Protein AF-A0A4R3E3X0-F1 (afdb_monomer_lite)

Secondary structure (DSSP, 8-state):
-HHHHHHHHHHHHHHHHTT-------EESSTTSTT-EE-----PPPPPPPPP-S---SSGGG---

Radius of gyration: 31.32 Å; chains: 1; bounding box: 58×32×81 Å

Structure (mmCIF, N/CA/C/O backbone):
data_AF-A0A4R3E3X0-F1
#
_entry.id   AF-A0A4R3E3X0-F1
#
loop_
_atom_site.group_PDB
_atom_site.id
_atom_site.type_symbol
_atom_site.label_atom_id
_atom_site.label_alt_id
_atom_site.label_comp_id
_atom_site.label_asym_id
_atom_site.label_entity_id
_atom_site.label_seq_id
_atom_site.pdbx_PDB_ins_code
_atom_site.Cartn_x
_atom_site.Cartn_y
_atom_site.Cartn_z
_atom_site.occupancy
_atom_site.B_iso_or_equiv
_atom_site.auth_seq_id
_atom_site.auth_comp_id
_atom_site.auth_asym_id
_atom_site.auth_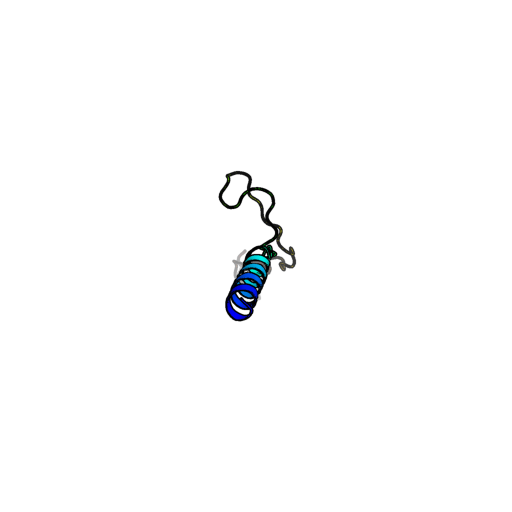atom_id
_atom_site.pdbx_PDB_model_num
ATOM 1 N N . MET A 1 1 ? 24.370 -27.084 -54.646 1.00 61.81 1 MET A N 1
ATOM 2 C CA . MET A 1 1 ? 24.482 -25.606 -54.616 1.00 61.81 1 MET A CA 1
ATOM 3 C C . MET A 1 1 ? 23.166 -24.934 -54.241 1.00 61.81 1 MET A C 1
ATOM 5 O O . MET A 1 1 ? 23.134 -24.280 -53.211 1.00 61.81 1 MET A O 1
ATOM 9 N N . LYS A 1 2 ? 22.068 -25.126 -54.991 1.00 58.69 2 LYS A N 1
ATOM 10 C CA . LYS A 1 2 ? 20.763 -24.503 -54.675 1.00 58.69 2 LYS A CA 1
ATOM 11 C C . LYS A 1 2 ? 20.194 -24.905 -53.304 1.00 58.69 2 LYS A C 1
ATOM 13 O O . LYS A 1 2 ? 19.779 -24.039 -52.549 1.00 58.69 2 LYS A O 1
ATOM 18 N N . THR A 1 3 ? 20.240 -26.189 -52.950 1.00 64.44 3 THR A N 1
ATOM 19 C CA . THR A 1 3 ? 19.747 -26.705 -51.655 1.00 64.44 3 THR A CA 1
ATOM 20 C C . THR A 1 3 ? 20.562 -26.203 -50.463 1.00 64.44 3 THR A C 1
ATOM 22 O O . THR A 1 3 ? 19.998 -25.861 -49.432 1.00 64.44 3 THR A O 1
ATOM 25 N N . THR A 1 4 ? 21.880 -26.083 -50.625 1.00 71.75 4 THR A N 1
ATOM 26 C CA . THR A 1 4 ? 22.789 -25.510 -49.622 1.00 71.75 4 THR A CA 1
ATOM 27 C C . THR A 1 4 ? 22.521 -24.019 -49.407 1.00 71.75 4 THR A C 1
ATOM 29 O O . THR A 1 4 ? 22.498 -23.557 -48.273 1.00 71.75 4 THR A O 1
ATOM 32 N N . LEU A 1 5 ? 22.256 -23.274 -50.486 1.00 71.38 5 LEU A N 1
ATOM 33 C CA . LEU A 1 5 ? 21.908 -21.853 -50.428 1.00 71.38 5 LEU A CA 1
ATOM 34 C C . LEU A 1 5 ? 20.564 -21.624 -49.712 1.00 71.38 5 LEU A C 1
ATOM 36 O O . LEU A 1 5 ? 20.464 -20.755 -48.853 1.00 71.38 5 LEU A O 1
ATOM 40 N N . LEU A 1 6 ? 19.552 -22.442 -50.024 1.00 74.44 6 LEU A N 1
ATOM 41 C CA . LEU A 1 6 ? 18.240 -22.423 -49.365 1.00 74.44 6 LEU A CA 1
ATOM 42 C C . LEU A 1 6 ? 18.336 -22.778 -47.872 1.00 74.44 6 LEU A C 1
ATOM 44 O O . LEU A 1 6 ? 17.673 -22.144 -47.055 1.00 74.44 6 LEU A O 1
ATOM 48 N N . ALA A 1 7 ? 19.195 -23.736 -47.507 1.00 74.62 7 ALA A N 1
ATOM 49 C CA . ALA A 1 7 ? 19.431 -24.105 -46.112 1.00 74.62 7 ALA A CA 1
ATOM 50 C C . ALA A 1 7 ? 20.098 -22.974 -45.309 1.00 74.62 7 ALA A C 1
ATOM 52 O O . ALA A 1 7 ? 19.692 -22.716 -44.179 1.00 74.62 7 ALA A O 1
ATOM 53 N N . ILE A 1 8 ? 21.069 -22.268 -45.901 1.00 78.25 8 ILE A N 1
ATOM 54 C CA . ILE A 1 8 ? 21.725 -21.105 -45.278 1.00 78.25 8 ILE A CA 1
ATOM 55 C C . ILE A 1 8 ? 20.741 -19.937 -45.121 1.00 78.25 8 ILE A C 1
ATOM 57 O O . ILE A 1 8 ? 20.713 -19.271 -44.091 1.00 78.25 8 ILE A O 1
ATOM 61 N N . LEU A 1 9 ? 19.894 -19.693 -46.121 1.00 77.00 9 LEU A N 1
ATOM 62 C CA . LEU A 1 9 ? 18.909 -18.616 -46.053 1.00 77.00 9 LEU A CA 1
ATOM 63 C C . LEU A 1 9 ? 17.828 -18.895 -44.992 1.00 77.00 9 LEU A C 1
ATOM 65 O O . LEU A 1 9 ? 17.425 -17.990 -44.262 1.00 77.00 9 LEU A O 1
ATOM 69 N N . GLY A 1 10 ? 17.406 -20.157 -44.859 1.00 76.81 10 GLY A N 1
ATOM 70 C CA . GLY A 1 10 ? 16.457 -20.587 -43.830 1.00 76.81 10 GLY A CA 1
ATOM 71 C C . GLY A 1 10 ? 17.009 -20.484 -42.402 1.00 76.81 10 GLY A C 1
ATOM 72 O O . GLY A 1 10 ? 16.280 -20.089 -41.487 1.00 76.81 10 GLY A O 1
ATOM 73 N N . SER A 1 11 ? 18.298 -20.777 -42.196 1.00 72.25 11 SER A N 1
ATOM 74 C CA . SER A 1 11 ? 18.937 -20.634 -40.882 1.00 72.25 11 SER A CA 1
ATOM 75 C C . SER A 1 11 ? 19.155 -19.170 -40.489 1.00 72.25 11 SER A C 1
ATOM 77 O O . SER A 1 11 ? 18.940 -18.824 -39.328 1.00 72.25 11 SER A O 1
ATOM 79 N N . ILE A 1 12 ? 19.460 -18.285 -41.445 1.00 74.75 12 ILE A N 1
ATOM 80 C CA . ILE A 1 12 ? 19.530 -16.831 -41.208 1.00 74.75 12 ILE A CA 1
ATOM 81 C C . ILE A 1 12 ? 18.154 -16.264 -40.824 1.00 74.75 12 ILE A C 1
ATOM 83 O O . ILE A 1 12 ? 18.052 -15.486 -39.876 1.00 74.75 12 ILE A O 1
ATOM 87 N N . ALA A 1 13 ? 17.085 -16.677 -41.511 1.00 71.69 13 ALA A N 1
ATOM 88 C CA . ALA A 1 13 ? 15.728 -16.227 -41.198 1.00 71.69 13 ALA A CA 1
ATOM 89 C C . ALA A 1 13 ? 15.278 -16.671 -39.796 1.00 71.69 13 ALA A C 1
ATOM 91 O O . ALA A 1 13 ? 14.696 -15.885 -39.055 1.00 71.69 13 ALA A O 1
ATOM 92 N N . SER A 1 14 ? 15.603 -17.904 -39.399 1.00 66.38 14 SER A N 1
ATOM 93 C CA . SER A 1 14 ? 15.267 -18.434 -38.069 1.00 66.38 14 SER A CA 1
ATOM 94 C C . SER A 1 14 ? 16.009 -17.704 -36.943 1.00 66.38 14 SER A C 1
ATOM 96 O O . SER A 1 14 ? 15.432 -17.455 -35.887 1.00 66.38 14 SER A O 1
ATOM 98 N N . ALA A 1 15 ? 17.262 -17.300 -37.180 1.00 67.56 15 ALA A N 1
ATOM 99 C CA . ALA A 1 15 ? 18.038 -16.507 -36.230 1.00 67.56 15 ALA A CA 1
ATOM 100 C C . ALA A 1 15 ? 17.455 -15.097 -36.018 1.00 67.56 15 ALA A C 1
ATOM 102 O O . ALA A 1 15 ? 17.569 -14.546 -34.929 1.00 67.56 15 ALA A O 1
ATOM 103 N N . ALA A 1 16 ? 16.786 -14.511 -37.016 1.00 64.62 16 ALA A N 1
ATOM 104 C CA . ALA A 1 16 ? 16.182 -13.185 -36.878 1.00 64.62 16 ALA A CA 1
ATOM 105 C C . ALA A 1 16 ? 14.986 -13.164 -35.903 1.00 64.62 16 ALA A C 1
ATOM 107 O O . ALA A 1 16 ? 14.760 -12.155 -35.236 1.00 64.62 16 ALA A O 1
ATOM 108 N N . LEU A 1 17 ? 14.244 -14.273 -35.770 1.00 63.06 17 LEU A N 1
ATOM 109 C CA . LEU A 1 17 ? 13.068 -14.342 -34.892 1.00 63.06 17 LEU A CA 1
ATOM 110 C C . LEU A 1 17 ? 13.417 -14.423 -33.394 1.00 63.06 17 LEU A C 1
ATOM 112 O O . LEU A 1 17 ? 12.577 -14.083 -32.564 1.00 63.06 17 LEU A O 1
ATOM 116 N N . THR A 1 18 ? 14.638 -14.817 -33.020 1.00 62.44 18 THR A N 1
ATOM 117 C CA . THR A 1 18 ? 15.044 -14.924 -31.603 1.00 62.44 18 THR A CA 1
ATOM 118 C C . THR A 1 18 ? 15.433 -13.588 -30.964 1.00 62.44 18 THR A C 1
ATOM 120 O O . THR A 1 18 ? 15.643 -13.534 -29.756 1.00 62.44 18 THR A O 1
ATOM 123 N N . PHE A 1 19 ? 15.520 -12.504 -31.745 1.00 59.78 19 PHE A N 1
ATOM 124 C CA . PHE A 1 19 ? 15.847 -11.159 -31.249 1.00 59.78 19 PHE A CA 1
ATOM 125 C C . PHE A 1 19 ? 14.619 -10.299 -30.938 1.00 59.78 19 PHE A C 1
ATOM 127 O O . PHE A 1 19 ? 14.769 -9.138 -30.554 1.00 59.78 19 PHE A O 1
ATOM 134 N N . ALA A 1 20 ? 13.407 -10.836 -31.100 1.00 60.34 20 ALA A N 1
ATOM 135 C CA . ALA A 1 20 ? 12.197 -10.135 -30.703 1.00 60.34 20 ALA A CA 1
ATOM 136 C C . ALA A 1 20 ? 12.211 -9.955 -29.179 1.00 60.34 20 ALA A C 1
ATOM 138 O O . ALA A 1 20 ? 11.936 -10.887 -28.423 1.00 60.34 20 ALA A O 1
ATOM 139 N N . GLN A 1 21 ? 12.573 -8.753 -28.725 1.00 60.97 21 GLN A N 1
ATOM 140 C CA . GLN A 1 21 ? 12.477 -8.379 -27.323 1.00 60.97 21 GLN A CA 1
ATOM 141 C C . GLN A 1 21 ? 11.007 -8.474 -26.926 1.00 60.97 21 GLN A C 1
ATOM 143 O O . GLN A 1 21 ? 10.189 -7.641 -27.324 1.00 60.97 21 GLN A O 1
ATOM 148 N N . VAL A 1 22 ? 10.662 -9.520 -26.174 1.00 62.69 22 VAL A N 1
ATOM 149 C CA . VAL A 1 22 ? 9.358 -9.607 -25.530 1.00 62.69 22 VAL A CA 1
ATOM 150 C C . VAL A 1 22 ? 9.223 -8.340 -24.684 1.00 62.69 22 VAL A C 1
ATOM 152 O O . VAL A 1 22 ? 10.123 -8.016 -23.907 1.00 62.69 22 VAL A O 1
ATOM 155 N N . GLN A 1 23 ? 8.158 -7.568 -24.895 1.00 63.09 23 GLN A N 1
ATOM 156 C CA . GLN A 1 23 ? 7.828 -6.407 -24.067 1.00 63.09 23 GLN A CA 1
ATOM 157 C C . GLN A 1 23 ? 7.398 -6.947 -22.695 1.00 63.09 23 GLN A C 1
ATOM 159 O O . GLN A 1 23 ? 6.214 -7.075 -22.398 1.00 63.09 23 GLN A O 1
ATOM 164 N N . ALA A 1 24 ? 8.370 -7.415 -21.912 1.00 62.31 24 ALA A N 1
ATOM 165 C CA . ALA A 1 24 ? 8.150 -7.908 -20.568 1.00 62.31 24 ALA A CA 1
ATOM 166 C C . ALA A 1 24 ? 7.710 -6.744 -19.673 1.00 62.31 24 ALA A C 1
ATOM 168 O O . ALA A 1 24 ? 8.055 -5.590 -19.920 1.00 62.31 24 ALA A O 1
ATOM 169 N N . GLN A 1 25 ? 6.933 -7.095 -18.649 1.00 65.69 25 GLN A N 1
ATOM 170 C CA . GLN A 1 25 ? 6.402 -6.242 -17.588 1.00 65.69 25 GLN A CA 1
ATOM 171 C C . GLN A 1 25 ? 7.250 -4.989 -17.310 1.00 65.69 25 GLN A C 1
ATOM 173 O O . GLN A 1 25 ? 8.456 -5.093 -17.097 1.00 65.69 25 GLN A O 1
ATOM 178 N N . GLN A 1 26 ? 6.614 -3.811 -17.292 1.00 76.69 26 GLN A N 1
ATOM 179 C CA . GLN A 1 26 ? 7.296 -2.542 -17.038 1.00 76.69 26 GLN A CA 1
ATOM 180 C C . GLN A 1 26 ? 7.840 -2.517 -15.603 1.00 76.69 26 GLN A C 1
ATOM 182 O O . GLN A 1 26 ? 7.122 -2.267 -14.633 1.00 76.69 26 GLN A O 1
ATOM 187 N N . VAL A 1 27 ? 9.133 -2.789 -15.493 1.00 81.88 27 VAL A N 1
ATOM 188 C CA . VAL A 1 27 ? 9.905 -2.793 -14.254 1.00 81.88 27 VAL A CA 1
ATOM 189 C C . VAL A 1 27 ? 10.986 -1.724 -14.346 1.00 81.88 27 VAL A C 1
ATOM 191 O O . VAL A 1 27 ? 11.623 -1.554 -15.384 1.00 81.88 27 VAL A O 1
ATOM 194 N N . THR A 1 28 ? 11.201 -0.992 -13.259 1.00 87.56 28 THR A N 1
ATOM 195 C CA . THR A 1 28 ? 12.357 -0.102 -13.126 1.00 87.56 28 THR A CA 1
ATOM 196 C C . THR A 1 28 ? 13.468 -0.886 -12.440 1.00 87.56 28 THR A C 1
ATOM 198 O O . THR A 1 28 ? 13.270 -1.386 -11.332 1.00 87.56 28 THR A O 1
ATOM 201 N N . GLY A 1 29 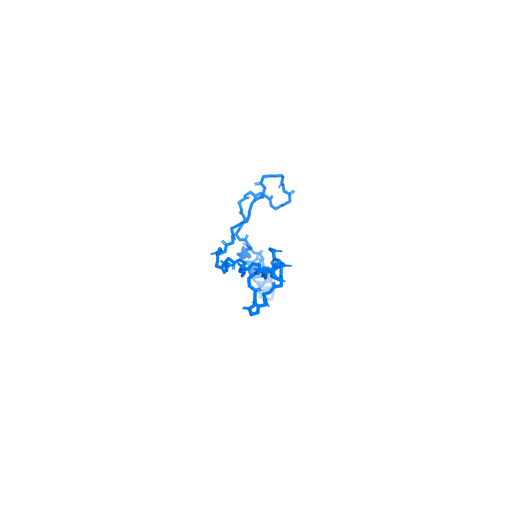? 14.632 -0.986 -13.084 1.00 85.88 29 GLY A N 1
ATOM 202 C CA . GLY A 1 29 ? 15.778 -1.760 -12.596 1.00 85.88 29 GLY A CA 1
ATOM 203 C C . GLY A 1 29 ? 15.770 -3.226 -13.042 1.00 85.88 29 GLY A C 1
ATOM 204 O O . GLY A 1 29 ? 14.958 -3.645 -13.864 1.00 85.88 29 GLY A O 1
ATOM 205 N N . THR A 1 30 ? 16.705 -4.014 -12.511 1.00 87.81 30 THR A N 1
ATOM 206 C CA . THR A 1 30 ? 16.827 -5.446 -12.829 1.00 87.81 30 THR A CA 1
ATOM 207 C C . THR A 1 30 ? 15.854 -6.256 -11.966 1.00 87.81 30 THR A C 1
ATOM 209 O O . THR A 1 30 ? 15.973 -6.174 -10.738 1.00 87.81 30 THR A O 1
ATOM 212 N N . PRO A 1 31 ? 14.931 -7.059 -12.536 1.00 87.00 31 PRO A N 1
ATOM 213 C CA . PRO A 1 31 ? 14.064 -7.954 -11.766 1.00 87.00 31 PRO A CA 1
ATOM 214 C C . PRO A 1 31 ? 14.838 -8.773 -10.729 1.00 87.00 31 PRO A C 1
ATOM 216 O O . PRO A 1 31 ? 15.863 -9.372 -11.045 1.00 87.00 31 PRO A O 1
ATOM 219 N N . GLY A 1 32 ? 14.359 -8.782 -9.484 1.00 84.75 32 GLY A N 1
ATOM 220 C CA . GLY A 1 32 ? 15.004 -9.488 -8.371 1.00 84.75 32 GLY A CA 1
ATOM 221 C C . GLY A 1 32 ? 16.136 -8.724 -7.673 1.00 84.75 32 GLY A C 1
ATOM 222 O O . GLY A 1 32 ? 16.630 -9.191 -6.650 1.00 84.75 32 GLY A O 1
ATOM 223 N N . SER A 1 33 ? 16.537 -7.547 -8.167 1.00 93.06 33 SER A N 1
ATOM 224 C CA . SER A 1 33 ? 17.457 -6.667 -7.434 1.00 93.06 33 SER A CA 1
ATOM 225 C C . SER A 1 33 ? 16.742 -5.909 -6.301 1.00 93.06 33 SER A C 1
ATOM 227 O O . SER A 1 33 ? 15.544 -5.641 -6.419 1.00 93.06 33 SER A O 1
ATOM 229 N N . PRO A 1 34 ? 17.449 -5.491 -5.230 1.00 89.12 34 PRO A N 1
ATOM 230 C CA . PRO A 1 34 ? 16.841 -4.748 -4.117 1.00 89.12 34 PRO A CA 1
ATOM 231 C C . PRO A 1 34 ? 16.169 -3.425 -4.513 1.00 89.12 34 PRO A C 1
ATOM 233 O O . PRO A 1 34 ? 15.295 -2.947 -3.800 1.00 89.12 34 PRO A O 1
ATOM 236 N N . GLY A 1 35 ? 16.584 -2.824 -5.633 1.00 90.44 35 GLY A N 1
ATOM 237 C CA . GLY A 1 35 ? 16.021 -1.576 -6.158 1.00 90.44 35 GLY A CA 1
ATOM 238 C C . GLY A 1 35 ? 14.958 -1.769 -7.241 1.00 90.44 35 GLY A C 1
ATOM 239 O O . GLY A 1 35 ? 14.526 -0.785 -7.838 1.00 90.44 35 GLY A O 1
ATOM 240 N N . ALA A 1 36 ? 14.569 -3.010 -7.544 1.00 92.12 36 ALA A N 1
ATOM 241 C CA . ALA A 1 36 ? 13.563 -3.278 -8.560 1.00 92.12 36 ALA A CA 1
ATOM 242 C C . ALA A 1 36 ? 12.192 -2.754 -8.112 1.00 92.12 36 ALA A C 1
ATOM 244 O O . ALA A 1 36 ? 11.710 -3.100 -7.034 1.00 92.12 36 ALA A O 1
ATOM 245 N N . THR A 1 37 ? 11.534 -1.961 -8.956 1.00 90.31 37 THR A N 1
ATOM 246 C CA . THR A 1 37 ? 10.155 -1.502 -8.723 1.00 90.31 37 THR A CA 1
ATOM 247 C C . THR A 1 37 ? 9.273 -1.814 -9.927 1.00 90.31 37 THR A C 1
ATOM 249 O O . THR A 1 37 ? 9.762 -1.961 -11.046 1.00 90.31 37 THR A O 1
ATOM 252 N N . THR A 1 38 ? 7.964 -1.936 -9.712 1.00 85.88 38 THR A N 1
ATOM 253 C CA . THR A 1 38 ? 6.971 -2.152 -10.775 1.00 85.88 38 THR A CA 1
ATOM 254 C C . THR A 1 38 ? 5.891 -1.087 -10.665 1.00 85.88 38 THR A C 1
ATOM 256 O O . THR A 1 38 ? 5.442 -0.766 -9.564 1.00 85.88 38 THR A O 1
ATOM 259 N N . THR A 1 39 ? 5.459 -0.539 -11.797 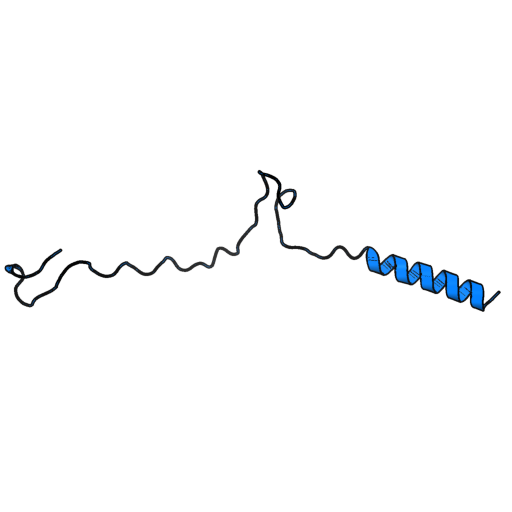1.00 85.88 39 THR A N 1
ATOM 260 C CA . THR A 1 39 ? 4.332 0.398 -11.831 1.00 85.88 39 THR A CA 1
ATOM 261 C C . THR A 1 39 ? 3.026 -0.389 -11.892 1.00 85.88 39 THR A C 1
ATOM 263 O O . THR A 1 39 ? 2.892 -1.311 -12.693 1.00 85.88 39 THR A O 1
ATOM 266 N N . ILE A 1 40 ? 2.061 -0.027 -11.048 1.00 84.00 40 ILE A N 1
ATOM 267 C CA . ILE A 1 40 ? 0.686 -0.537 -11.098 1.00 84.00 40 ILE A CA 1
ATOM 268 C C . ILE A 1 40 ? -0.245 0.581 -11.578 1.00 84.00 40 ILE A C 1
ATOM 270 O O . ILE A 1 40 ? 0.021 1.751 -11.317 1.00 84.00 40 ILE A O 1
ATOM 274 N N . ASN A 1 41 ? -1.360 0.240 -12.233 1.00 85.81 41 ASN A N 1
ATOM 275 C CA . ASN A 1 41 ? -2.317 1.233 -12.755 1.00 85.81 41 ASN A CA 1
ATOM 276 C C . ASN A 1 41 ? -2.980 2.093 -11.664 1.00 85.81 41 ASN A C 1
ATOM 278 O O . ASN A 1 41 ? -3.627 3.085 -11.982 1.00 85.81 41 ASN A O 1
ATOM 282 N N . GLY A 1 42 ? -2.875 1.703 -10.389 1.00 83.62 42 GLY A N 1
ATOM 283 C CA . GLY A 1 42 ? -3.391 2.481 -9.260 1.00 83.62 42 GLY A CA 1
ATOM 284 C C . GLY A 1 42 ? -4.915 2.621 -9.220 1.00 83.62 42 GLY A C 1
ATOM 285 O O . GLY A 1 42 ? -5.434 3.331 -8.369 1.00 83.62 42 GLY A O 1
ATOM 286 N N . GLN A 1 43 ? -5.645 1.930 -10.100 1.00 85.75 43 GLN A N 1
ATOM 287 C CA . GLN A 1 43 ? -7.110 1.892 -10.132 1.00 85.75 43 GLN A CA 1
ATOM 288 C C . GLN A 1 43 ? -7.662 0.973 -9.029 1.00 85.75 43 GLN A C 1
ATOM 290 O O . GLN A 1 43 ? -8.445 0.061 -9.285 1.00 85.75 43 GLN A O 1
ATOM 295 N N . GLN A 1 44 ? -7.205 1.184 -7.797 1.00 85.00 44 GLN A N 1
ATOM 296 C CA . GLN A 1 44 ? -7.714 0.519 -6.610 1.00 85.00 44 GLN A CA 1
ATOM 297 C C . GLN A 1 44 ? -8.789 1.410 -5.988 1.00 85.00 44 GLN A C 1
ATOM 299 O O . GLN A 1 44 ? -8.540 2.577 -5.689 1.00 85.00 44 GLN A O 1
ATOM 304 N N . LEU A 1 45 ? -9.985 0.857 -5.778 1.00 87.44 45 LEU A N 1
ATOM 305 C CA . LEU A 1 45 ? -10.961 1.508 -4.912 1.00 87.44 45 LEU A CA 1
ATOM 306 C C . LEU A 1 45 ? -10.397 1.535 -3.485 1.00 87.44 45 LEU A C 1
ATOM 308 O O . LEU A 1 45 ? -9.806 0.531 -3.063 1.00 87.44 45 LEU A O 1
ATOM 312 N N . PRO A 1 46 ? -10.563 2.640 -2.732 1.00 87.06 46 PRO A N 1
ATOM 313 C CA . PRO A 1 46 ? -10.285 2.599 -1.306 1.00 87.06 46 PRO A CA 1
ATOM 314 C C . PRO A 1 46 ? -11.065 1.427 -0.694 1.00 87.06 46 PRO A C 1
ATOM 316 O O . PRO A 1 46 ? -12.159 1.105 -1.178 1.00 87.06 46 PRO A O 1
ATOM 319 N N . PRO A 1 47 ? -10.503 0.744 0.319 1.00 88.75 47 PRO A N 1
ATOM 320 C CA . PRO A 1 47 ? -11.255 -0.283 1.019 1.00 88.75 47 PRO A CA 1
ATOM 321 C C . PRO A 1 47 ? -12.586 0.321 1.494 1.00 88.75 47 PRO A C 1
ATOM 323 O O . PRO A 1 47 ? -12.610 1.495 1.871 1.00 88.75 47 PRO A O 1
ATOM 326 N N . PRO A 1 48 ? -13.690 -0.442 1.441 1.00 91.62 48 PRO A N 1
ATOM 327 C CA . PRO A 1 48 ? -14.957 0.025 1.982 1.00 91.62 48 PRO A CA 1
ATOM 328 C C . PRO A 1 48 ? -14.789 0.393 3.458 1.00 91.62 48 PRO A C 1
ATOM 330 O O . PRO A 1 48 ? -13.951 -0.192 4.154 1.00 91.62 48 PRO A O 1
ATOM 333 N N . ASP A 1 49 ? -15.592 1.346 3.927 1.00 94.38 49 ASP A N 1
ATOM 334 C CA . ASP A 1 49 ? -15.570 1.749 5.330 1.00 94.38 49 ASP A CA 1
ATOM 335 C C . ASP A 1 49 ? -15.802 0.525 6.235 1.00 94.38 49 ASP A C 1
ATOM 337 O O . ASP A 1 49 ? -16.632 -0.338 5.914 1.00 94.38 49 ASP A O 1
ATOM 341 N N . PRO A 1 50 ? -15.065 0.405 7.354 1.00 94.00 50 PRO A N 1
ATOM 342 C CA . PRO A 1 50 ? -15.261 -0.698 8.278 1.00 94.00 50 PRO A CA 1
ATOM 343 C C . PRO A 1 50 ? -16.689 -0.680 8.827 1.00 94.00 50 PRO A C 1
ATOM 345 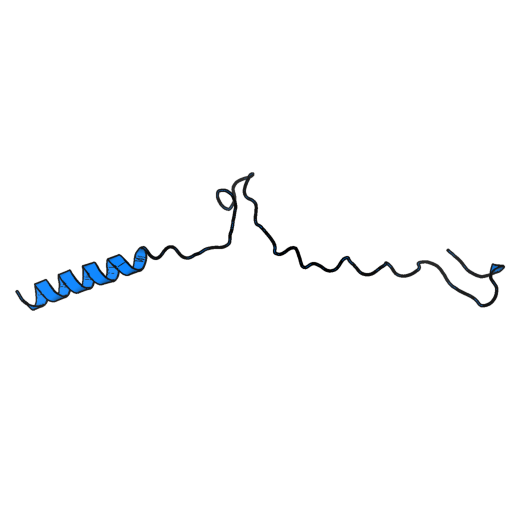O O . PRO A 1 50 ? -17.286 0.379 9.036 1.00 94.00 50 PRO A O 1
ATOM 348 N N . ALA A 1 51 ? -17.230 -1.867 9.098 1.00 93.31 51 ALA A N 1
ATOM 349 C CA . ALA A 1 51 ? -18.506 -1.974 9.788 1.00 93.31 51 ALA A CA 1
ATOM 350 C C . ALA A 1 51 ? -18.428 -1.294 11.164 1.00 93.31 51 ALA A C 1
ATOM 352 O O . ALA A 1 51 ? -17.387 -1.312 11.826 1.00 93.31 51 ALA A O 1
ATOM 353 N N . PHE A 1 52 ? -19.550 -0.724 11.603 1.00 94.50 52 PHE A N 1
ATOM 354 C CA . PHE A 1 52 ? -19.682 -0.220 12.964 1.00 94.50 52 PHE A CA 1
ATOM 355 C C . PHE A 1 52 ? -19.476 -1.367 13.966 1.00 94.50 52 PHE A C 1
ATOM 357 O O . PHE A 1 52 ? -20.067 -2.435 13.810 1.00 94.50 52 PHE A O 1
ATOM 364 N N . GLY A 1 53 ? -18.608 -1.154 14.959 1.00 95.19 53 GLY A N 1
ATOM 365 C CA . GLY A 1 53 ? -18.216 -2.183 15.929 1.00 95.19 53 GLY A CA 1
ATOM 366 C C . GLY A 1 53 ? -19.204 -2.376 17.080 1.00 95.19 53 GLY A C 1
ATOM 367 O O . GLY A 1 53 ? -19.172 -3.414 17.739 1.00 95.19 53 GLY A O 1
ATOM 368 N N . GLY A 1 54 ? -20.076 -1.397 17.310 1.00 95.75 54 GLY A N 1
ATOM 369 C CA . GLY A 1 54 ? -21.057 -1.424 18.379 1.00 95.75 54 GLY A CA 1
ATOM 370 C C . GLY A 1 54 ? -22.441 -1.916 17.965 1.00 95.75 54 GLY A C 1
ATOM 371 O O . GLY A 1 54 ? -22.685 -2.394 16.856 1.00 95.75 54 GLY A O 1
ATOM 372 N N . VAL A 1 55 ? -23.390 -1.760 18.883 1.00 95.62 55 VAL A N 1
ATOM 373 C CA . VAL A 1 55 ? -24.792 -2.136 18.704 1.00 95.62 55 VAL A CA 1
ATOM 374 C C . VAL A 1 55 ? -25.656 -0.885 18.753 1.00 95.62 55 VAL A C 1
ATOM 376 O O . VAL A 1 55 ? -25.634 -0.150 19.739 1.00 95.62 55 VAL A O 1
ATOM 379 N N . ILE A 1 56 ? -26.460 -0.675 17.712 1.00 94.69 56 ILE A N 1
ATOM 380 C CA . ILE A 1 56 ? -27.447 0.407 17.657 1.00 94.69 56 ILE A CA 1
ATOM 381 C C . ILE A 1 56 ? -28.791 -0.125 18.159 1.00 94.69 56 ILE A C 1
ATOM 383 O O . ILE A 1 56 ? -29.306 -1.118 17.647 1.00 94.69 56 ILE A O 1
ATOM 387 N N . GLN A 1 57 ? -29.369 0.549 19.152 1.00 96.12 57 GLN A N 1
ATOM 388 C CA . GLN A 1 57 ? -30.700 0.261 19.690 1.00 96.12 57 GLN A CA 1
ATOM 389 C C . GLN A 1 57 ? -31.594 1.506 19.614 1.00 96.12 57 GLN A C 1
ATOM 391 O O . GLN A 1 57 ? -31.104 2.627 19.506 1.00 96.12 57 GLN A O 1
ATOM 396 N N . ASN A 1 58 ? -32.916 1.328 19.717 1.00 96.38 58 ASN A N 1
ATOM 397 C CA . ASN A 1 58 ? -33.873 2.447 19.720 1.00 96.38 58 ASN A CA 1
ATOM 398 C C . ASN A 1 58 ? -33.664 3.426 20.892 1.00 96.38 58 ASN A C 1
ATOM 400 O O . ASN A 1 58 ? -34.055 4.586 20.795 1.00 96.38 58 ASN A O 1
ATOM 404 N N . ASP A 1 59 ? -33.093 2.949 22.001 1.00 95.44 59 ASP A N 1
ATOM 405 C CA . ASP A 1 59 ? -32.726 3.760 23.161 1.00 95.44 59 ASP A CA 1
ATOM 406 C C . ASP A 1 59 ? -31.213 4.016 23.150 1.00 95.44 59 ASP A C 1
ATOM 408 O O . ASP A 1 59 ? -30.407 3.078 23.169 1.00 95.44 59 ASP A O 1
ATOM 412 N N . ALA A 1 60 ? -30.829 5.293 23.133 1.00 91.94 60 ALA A N 1
ATOM 413 C CA . ALA A 1 60 ? -29.435 5.718 23.059 1.00 91.94 60 ALA A CA 1
ATOM 414 C C . ALA A 1 60 ? -28.611 5.211 24.251 1.00 91.94 60 ALA A C 1
ATOM 416 O O .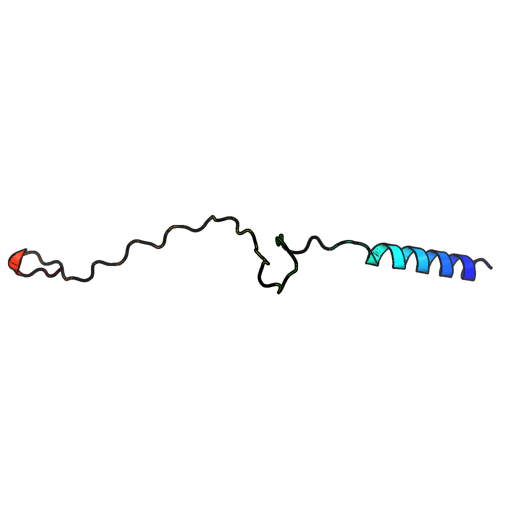 ALA A 1 60 ? -27.460 4.822 24.073 1.00 91.94 60 ALA A O 1
ATOM 417 N N . LEU A 1 61 ? -29.212 5.136 25.446 1.00 96.00 61 LEU A N 1
ATOM 418 C CA . LEU A 1 61 ? -28.524 4.678 26.658 1.00 96.00 61 LEU A CA 1
ATOM 419 C C . LEU A 1 61 ? -28.203 3.175 26.643 1.00 96.00 61 LEU A C 1
ATOM 421 O O . LEU A 1 61 ? -27.438 2.708 27.484 1.00 96.00 61 LEU A O 1
ATOM 425 N N . LYS A 1 62 ? -28.782 2.415 25.704 1.00 95.75 62 LYS A N 1
ATOM 426 C CA . LYS A 1 62 ? -28.548 0.973 25.531 1.00 95.75 62 LYS A CA 1
ATOM 427 C C . LYS A 1 62 ? -27.652 0.643 24.336 1.00 95.75 62 LYS A C 1
ATOM 429 O O . LYS A 1 62 ? -27.365 -0.529 24.104 1.00 95.75 62 LYS A O 1
ATOM 434 N N . SER A 1 63 ? -27.246 1.645 23.560 1.00 96.1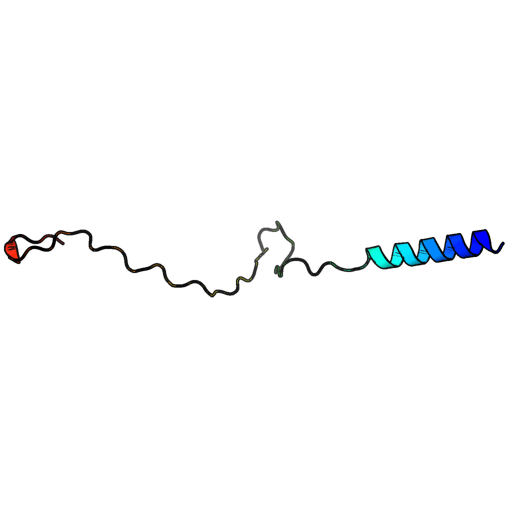9 63 SER A N 1
ATOM 435 C CA . SER A 1 63 ? -26.363 1.453 22.408 1.00 96.19 63 SER A CA 1
ATOM 436 C C . SER A 1 63 ? -24.897 1.394 22.846 1.00 96.19 63 SER A C 1
ATOM 438 O O . SER A 1 63 ? -24.536 1.955 23.881 1.00 96.19 63 SER A O 1
ATOM 440 N N . THR A 1 64 ? -24.048 0.727 22.065 1.00 95.44 64 THR A N 1
ATOM 441 C CA . THR A 1 64 ? -22.598 0.673 22.319 1.00 95.44 64 THR A CA 1
ATOM 442 C C . THR A 1 64 ? -21.823 1.300 21.164 1.00 95.44 64 THR A C 1
ATOM 444 O O . THR A 1 64 ? -22.294 1.205 20.028 1.00 95.44 64 THR A O 1
ATOM 447 N N . PRO A 1 65 ? -20.671 1.945 21.436 1.00 90.06 65 PRO A N 1
ATOM 448 C CA . PRO A 1 65 ? -19.717 2.321 20.397 1.00 90.06 65 PRO A CA 1
ATOM 449 C C . PRO A 1 65 ? -19.084 1.089 19.739 1.00 90.06 65 PRO A C 1
ATOM 451 O O . PRO A 1 65 ? -19.017 0.030 20.409 1.00 90.06 65 PRO A O 1
#

Sequence (65 aa):
MKTTLLAILGSIASAALTFAQVQAQQVTGTPGSPGATTTINGQQLPPPDPAFGGVIQNDALKSTP

Foldseek 3Di:
DVVVVVVVVVVVVVVVVVPPPDPPADWDDDPPDPPIDHDDPPPDDDPPDDDDPWADDPDPVPTDD

pLDDT: mean 81.46, std 12.28, range [58.69, 96.38]